Protein AF-A0A8T4SBV7-F1 (afdb_monomer)

Nearest PDB structures (foldseek):
  4m7s-assembly1_A  TM=8.489E-01  e=2.181E-04  Niallia circulans
  4m7t-assembly1_A  TM=8.780E-01  e=1.013E-03  Niallia circulans
  5v1q-assembly1_A  TM=6.177E-01  e=5.361E-02  Streptococcus suis
  4k36-assembly1_A  TM=6.308E-01  e=5.370E-01  Clostridium perfringens ATCC 13124
  4k37-assembly2_B  TM=6.049E-01  e=7.396E-01  Clostridium perfringens ATCC 13124

Radius of gyration: 18.96 Å; Cα contacts (8 Å, |Δi|>4): 188; chains: 1; bounding box: 46×34×52 Å

Solvent-accessible surface area (backbone atoms only — not comparable to full-atom values): 8831 Å² total; per-residue (Å²): 139,51,73,34,66,78,68,74,44,57,62,39,73,51,70,49,76,81,80,86,62,92,70,69,57,79,78,54,60,83,68,53,58,90,48,77,81,45,32,41,59,45,79,55,95,96,40,65,40,73,50,66,65,85,56,51,59,63,67,51,73,76,80,50,73,30,74,45,98,87,28,37,32,29,68,41,82,81,50,81,80,57,84,65,56,45,44,40,60,87,80,42,61,64,74,57,38,68,68,30,68,61,38,49,50,51,55,51,39,30,57,74,45,29,62,77,40,76,81,51,52,78,46,72,72,85,40,88,42,66,43,67,55,72,51,71,78,50,86,84,128

Secondary structure (DSSP, 8-state):
--HHHHTT-SEEEEE------SS--GGGGGGS-S-TTS-SEEEETTEEEE-----S--THHHH--EE-TTSEEESSTT-TT-TT--EETTTS-HHHHHHSHHHHHHHHHHHHHGGGSTTTTT--TT-TT--EEEEESS---

Mean predicted aligned error: 7.54 Å

Sequence (141 aa):
RSIANELEVNALTFKSVGVMDVELKEDIKKYLPNNPNMGRYIIRNNKIKRRLTQRNMCDTMYDETTIAWNGEILPCCNDSHAGYSFGNILKENLWNIWRNDKYSKFRGVILTDKSSIPMCKDCPGNTKDAPVKREIISPIF

Foldseek 3Di:
DDVCVVVVHQKDKDFFDDDPDPADDLVCVVRADPDPLQGQWDADPNGIDGPFPDALDFVLLPPHWDQDPQQFIHSDVLPVVSPQTQDGVVVDPPVCSNPDPSSVVVNVCSNPPLCVDSSRVRDPGPTPRGDMDMDGNDDPD

Structure (mmCIF, N/CA/C/O backbone):
data_AF-A0A8T4SBV7-F1
#
_entry.id   AF-A0A8T4SBV7-F1
#
loop_
_atom_site.group_PDB
_atom_site.id
_atom_site.type_symbol
_atom_site.label_atom_id
_atom_site.label_alt_id
_atom_site.label_comp_id
_atom_site.label_asym_id
_atom_site.label_entity_id
_atom_site.label_seq_id
_atom_site.pdbx_PDB_ins_code
_atom_site.Cartn_x
_atom_site.Cartn_y
_atom_site.Cartn_z
_atom_site.occupancy
_atom_site.B_iso_or_equiv
_atom_site.auth_seq_id
_atom_site.auth_comp_id
_atom_site.auth_asym_id
_atom_site.auth_atom_id
_atom_site.pdbx_PDB_model_num
ATOM 1 N N . ARG A 1 1 ? 6.037 -7.393 -34.347 1.00 50.59 1 ARG A N 1
ATOM 2 C CA . ARG A 1 1 ? 4.931 -8.347 -34.574 1.00 50.59 1 ARG A CA 1
ATOM 3 C C . ARG A 1 1 ? 5.541 -9.734 -34.709 1.00 50.59 1 ARG A C 1
ATOM 5 O O . ARG A 1 1 ? 6.156 -9.973 -35.732 1.00 50.59 1 ARG A O 1
ATOM 12 N N . SER A 1 2 ? 5.463 -10.622 -33.728 1.00 69.25 2 SER A N 1
ATOM 13 C CA . SER A 1 2 ? 5.271 -10.448 -32.277 1.00 69.25 2 SER A CA 1
ATOM 14 C C . SER A 1 2 ? 5.663 -11.792 -31.667 1.00 69.25 2 SER A C 1
ATOM 16 O O . SER A 1 2 ? 5.125 -12.804 -32.101 1.00 69.25 2 SER A O 1
ATOM 18 N N . ILE A 1 3 ? 6.573 -11.802 -30.692 1.00 82.44 3 ILE A N 1
ATOM 19 C CA . ILE A 1 3 ? 6.956 -13.004 -29.926 1.00 82.44 3 ILE A CA 1
ATOM 20 C C . ILE A 1 3 ? 5.706 -13.739 -29.413 1.00 82.44 3 ILE A C 1
ATOM 22 O O . ILE A 1 3 ? 5.689 -14.952 -29.297 1.00 82.44 3 ILE A O 1
ATOM 26 N N . ALA A 1 4 ? 4.617 -13.013 -29.167 1.00 87.38 4 ALA A N 1
ATOM 27 C CA . ALA A 1 4 ? 3.365 -13.593 -28.722 1.00 87.38 4 ALA A CA 1
ATOM 28 C C . ALA A 1 4 ? 2.688 -14.507 -29.774 1.00 87.38 4 ALA A C 1
ATOM 30 O O . ALA A 1 4 ? 2.027 -15.461 -29.384 1.00 87.38 4 ALA A O 1
ATOM 31 N N . ASN A 1 5 ? 2.891 -14.271 -31.082 1.00 85.50 5 ASN A N 1
ATOM 32 C CA . ASN A 1 5 ? 2.398 -15.167 -32.139 1.00 85.50 5 ASN A CA 1
ATOM 33 C C . ASN A 1 5 ? 3.223 -16.457 -32.180 1.00 85.50 5 ASN A C 1
ATOM 35 O O . ASN A 1 5 ? 2.663 -17.526 -32.366 1.00 85.50 5 ASN A O 1
ATOM 39 N N . GLU A 1 6 ? 4.544 -16.345 -32.010 1.00 89.50 6 GLU A N 1
ATOM 40 C CA . GLU A 1 6 ? 5.460 -17.494 -31.951 1.00 89.50 6 GLU A CA 1
ATOM 41 C C . GLU A 1 6 ? 5.192 -18.364 -30.719 1.00 89.50 6 GLU A C 1
ATOM 43 O O . GLU A 1 6 ? 5.250 -19.584 -30.795 1.00 89.50 6 GLU A O 1
ATOM 48 N N . LEU A 1 7 ? 4.854 -17.734 -29.593 1.00 89.88 7 LEU A N 1
ATOM 49 C CA . LEU A 1 7 ? 4.471 -18.419 -28.360 1.00 89.88 7 LEU A CA 1
ATOM 50 C C . LEU A 1 7 ? 3.018 -18.921 -28.360 1.00 89.88 7 LEU A C 1
ATOM 52 O O . LEU A 1 7 ? 2.600 -19.502 -27.363 1.00 89.88 7 LEU A O 1
ATOM 56 N N . GLU A 1 8 ? 2.245 -18.661 -29.419 1.00 90.50 8 GLU A N 1
ATOM 57 C CA . GLU A 1 8 ? 0.827 -19.033 -29.526 1.00 90.50 8 GLU A CA 1
ATOM 58 C C . GLU A 1 8 ? -0.034 -18.537 -28.339 1.00 90.50 8 GLU A C 1
ATOM 60 O O . GLU A 1 8 ? -0.944 -19.220 -27.870 1.00 90.50 8 GLU A O 1
ATOM 65 N N . VAL A 1 9 ? 0.230 -17.317 -27.843 1.00 86.94 9 VAL A N 1
ATOM 66 C CA . VAL A 1 9 ? -0.511 -16.704 -26.720 1.00 86.94 9 VAL A CA 1
ATOM 67 C C . VAL A 1 9 ? -1.362 -15.512 -27.158 1.00 86.94 9 VAL A C 1
ATOM 69 O O . VAL A 1 9 ? -1.004 -14.766 -28.063 1.00 86.94 9 VAL A O 1
ATOM 72 N N . ASN A 1 10 ? -2.478 -15.253 -26.467 1.00 83.19 10 ASN A N 1
ATOM 73 C CA . ASN A 1 10 ? -3.353 -14.114 -26.791 1.00 83.19 10 ASN A CA 1
ATOM 74 C C . ASN A 1 10 ? -2.789 -12.752 -26.340 1.00 83.19 10 ASN A C 1
ATOM 76 O O . ASN A 1 10 ? -3.074 -11.718 -26.955 1.00 83.19 10 ASN A O 1
ATOM 80 N N . ALA A 1 11 ? -1.977 -12.740 -25.279 1.00 83.56 11 ALA A N 1
ATOM 81 C CA . ALA A 1 11 ? -1.310 -11.545 -24.779 1.00 83.56 11 ALA A CA 1
ATOM 82 C C . ALA A 1 11 ? 0.049 -11.879 -24.157 1.00 83.56 11 ALA A C 1
ATOM 84 O O . ALA A 1 11 ? 0.187 -12.837 -23.399 1.00 83.56 11 ALA A O 1
ATOM 85 N N . LEU A 1 12 ? 1.036 -11.024 -24.415 1.00 82.88 12 LEU A N 1
ATOM 86 C CA . LEU A 1 12 ? 2.362 -11.078 -23.813 1.00 82.88 12 LEU A CA 1
ATOM 87 C C . LEU A 1 12 ? 2.654 -9.749 -23.125 1.00 82.88 12 LEU A C 1
ATOM 89 O O . LEU A 1 12 ? 2.621 -8.682 -23.737 1.00 82.88 12 LEU A O 1
ATOM 93 N N . THR A 1 13 ? 2.962 -9.800 -21.833 1.00 82.38 13 THR A N 1
ATOM 94 C CA . THR A 1 13 ? 3.358 -8.614 -21.069 1.00 82.38 13 THR A CA 1
ATOM 95 C C . THR A 1 13 ? 4.793 -8.754 -20.602 1.00 82.38 13 THR A C 1
ATOM 97 O O . THR A 1 13 ? 5.117 -9.645 -19.822 1.00 82.38 13 THR A O 1
ATOM 100 N N . PHE A 1 14 ? 5.643 -7.813 -21.003 1.00 79.06 14 PHE A N 1
ATOM 101 C CA . PHE A 1 14 ? 6.973 -7.678 -20.433 1.00 79.06 14 PHE A CA 1
ATOM 102 C C . PHE A 1 14 ? 6.888 -6.826 -19.173 1.00 79.06 14 PHE A C 1
ATOM 104 O O . PHE A 1 14 ? 6.597 -5.625 -19.220 1.00 79.06 14 PHE A O 1
ATOM 111 N N . LYS A 1 15 ?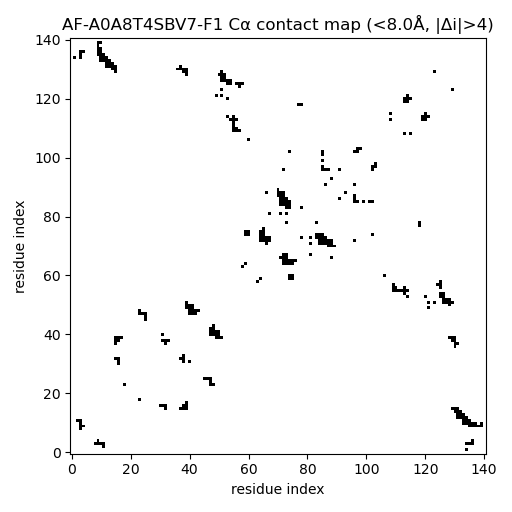 7.150 -7.466 -18.035 1.00 77.44 15 LYS A N 1
ATOM 112 C CA . LYS A 1 15 ? 7.230 -6.818 -16.730 1.00 77.44 15 LYS A C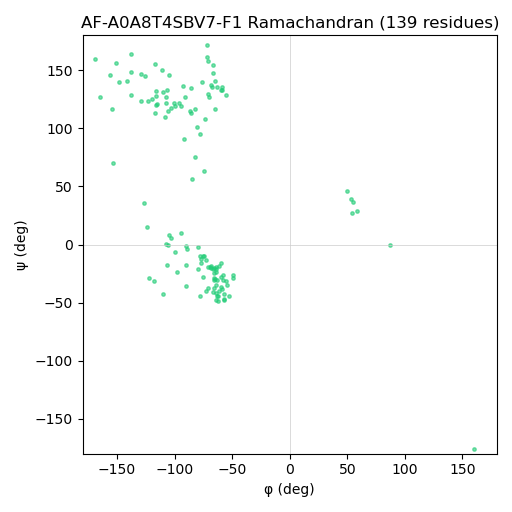A 1
ATOM 113 C C . LYS A 1 15 ? 8.689 -6.773 -16.309 1.00 77.44 15 LYS A C 1
ATOM 115 O O . LYS A 1 15 ? 9.368 -7.792 -16.276 1.00 77.44 15 LYS A O 1
ATOM 120 N N . SER A 1 16 ? 9.173 -5.590 -15.962 1.00 77.12 16 SER A N 1
ATOM 121 C CA . SER A 1 16 ? 10.504 -5.469 -15.381 1.00 77.12 16 SER A CA 1
ATOM 122 C C . SER A 1 16 ? 10.558 -6.126 -13.994 1.00 77.12 16 SER A C 1
ATOM 124 O O . SER A 1 16 ? 9.544 -6.201 -13.285 1.00 77.12 16 SER A O 1
ATOM 126 N N . VAL A 1 17 ? 11.751 -6.557 -13.584 1.00 79.19 17 VAL A N 1
ATOM 127 C CA . VAL A 1 17 ? 11.993 -7.121 -12.249 1.00 79.19 17 VAL A CA 1
ATOM 128 C C . VAL A 1 17 ? 11.630 -6.097 -11.170 1.00 79.19 17 VAL A C 1
ATOM 130 O O . VAL A 1 17 ? 11.905 -4.901 -11.299 1.00 79.19 17 VAL A O 1
ATOM 133 N N . GLY A 1 18 ? 10.938 -6.561 -10.129 1.00 77.56 18 GLY A N 1
ATOM 134 C CA . GLY A 1 18 ? 10.693 -5.818 -8.897 1.00 77.56 18 GLY A CA 1
ATOM 135 C C . GLY A 1 18 ? 11.372 -6.544 -7.746 1.00 77.56 18 GLY A C 1
ATOM 136 O O . GLY A 1 18 ? 11.064 -7.701 -7.494 1.00 77.56 18 GLY A O 1
ATOM 137 N N . VAL A 1 19 ? 12.300 -5.869 -7.085 1.00 77.75 19 VAL A N 1
ATOM 138 C CA . VAL A 1 19 ? 13.021 -6.350 -5.904 1.00 77.75 19 VAL A CA 1
ATOM 139 C C . VAL A 1 19 ? 12.311 -5.808 -4.669 1.00 77.75 19 VAL A C 1
ATOM 141 O O . VAL A 1 19 ? 12.147 -4.591 -4.546 1.00 77.75 19 VAL A O 1
ATOM 144 N N . MET A 1 20 ? 11.865 -6.698 -3.784 1.00 68.69 20 MET A N 1
ATOM 145 C CA . MET A 1 20 ? 11.142 -6.336 -2.555 1.00 68.69 20 MET A CA 1
ATOM 146 C C . MET A 1 20 ? 12.067 -6.115 -1.351 1.00 68.69 20 MET A C 1
ATOM 148 O O . MET A 1 20 ? 11.589 -5.726 -0.292 1.00 68.69 20 MET A O 1
ATOM 152 N N . ASP A 1 21 ? 13.379 -6.290 -1.519 1.00 71.38 21 ASP A N 1
ATOM 153 C CA . ASP A 1 21 ? 14.344 -6.022 -0.456 1.00 71.38 21 ASP A CA 1
ATOM 154 C C . ASP A 1 21 ? 14.383 -4.538 -0.085 1.00 71.38 21 ASP A C 1
ATOM 156 O O . ASP A 1 21 ? 14.323 -3.647 -0.946 1.00 71.38 21 ASP A O 1
ATOM 160 N N . VAL A 1 22 ? 14.514 -4.290 1.220 1.00 66.44 22 VAL A N 1
ATOM 161 C CA . VAL A 1 22 ? 14.724 -2.956 1.797 1.00 66.44 22 VAL A CA 1
ATOM 162 C C . VAL A 1 22 ? 16.090 -2.415 1.371 1.00 66.44 22 VAL A C 1
ATOM 164 O O . VAL A 1 22 ? 16.212 -1.254 0.984 1.00 66.44 22 VAL A O 1
ATOM 167 N N . GLU A 1 23 ? 17.106 -3.280 1.371 1.00 72.19 23 GLU A N 1
ATOM 168 C CA . GLU A 1 23 ? 18.459 -2.958 0.929 1.00 72.19 23 GLU A CA 1
ATOM 169 C C . GLU A 1 23 ? 18.746 -3.585 -0.433 1.00 72.19 23 GLU A C 1
ATOM 171 O O . GLU A 1 23 ? 18.820 -4.802 -0.588 1.00 72.19 23 GLU A O 1
ATOM 176 N N . LEU A 1 24 ? 18.941 -2.732 -1.437 1.00 75.00 24 LEU A N 1
ATOM 177 C CA . LEU A 1 24 ? 19.309 -3.161 -2.781 1.00 75.00 24 LEU A CA 1
ATOM 178 C C . LEU A 1 24 ? 20.802 -3.506 -2.815 1.00 75.00 24 LEU A C 1
ATOM 180 O O . LEU A 1 24 ? 21.652 -2.627 -2.972 1.00 75.00 24 LEU A O 1
ATOM 184 N N . LYS A 1 25 ? 21.103 -4.793 -2.649 1.00 79.94 25 LYS A N 1
ATOM 185 C CA . LYS A 1 25 ? 22.460 -5.340 -2.724 1.00 79.94 25 LYS A CA 1
ATOM 186 C C . LYS A 1 25 ? 22.990 -5.343 -4.160 1.00 79.94 25 LYS A C 1
ATOM 188 O O . LYS A 1 25 ? 22.242 -5.305 -5.131 1.00 79.94 25 LYS A O 1
ATOM 193 N N . GLU A 1 26 ? 24.310 -5.376 -4.294 1.00 78.56 26 GLU A N 1
ATOM 194 C CA . GLU A 1 26 ? 25.013 -5.329 -5.585 1.00 78.56 26 GLU A CA 1
ATOM 195 C C . GLU A 1 26 ? 24.713 -6.528 -6.497 1.00 78.56 26 GLU A C 1
ATOM 197 O O . GLU A 1 26 ? 24.674 -6.397 -7.722 1.00 78.56 26 GLU A O 1
ATOM 202 N N . ASP A 1 27 ? 24.436 -7.689 -5.914 1.00 82.31 27 ASP A N 1
ATOM 203 C CA . ASP A 1 27 ? 24.137 -8.927 -6.628 1.00 82.31 27 ASP A CA 1
ATOM 204 C C . ASP A 1 27 ? 22.847 -8.858 -7.454 1.00 82.31 27 ASP A C 1
ATOM 206 O O . ASP A 1 27 ? 22.713 -9.623 -8.408 1.00 82.31 27 ASP A O 1
ATOM 210 N N . ILE A 1 28 ? 21.934 -7.915 -7.181 1.00 82.75 28 ILE A N 1
ATOM 211 C CA . ILE A 1 28 ? 20.727 -7.744 -8.001 1.00 82.75 28 ILE A CA 1
ATOM 212 C C . ILE A 1 28 ? 21.042 -7.214 -9.402 1.00 82.75 28 ILE A C 1
ATOM 214 O O . ILE A 1 28 ? 20.219 -7.382 -10.302 1.00 82.75 28 ILE A O 1
ATOM 218 N N . LYS A 1 29 ? 22.218 -6.592 -9.618 1.00 82.50 29 LYS A N 1
ATOM 219 C CA . LYS A 1 29 ? 22.602 -6.004 -10.916 1.00 82.50 29 LYS A CA 1
ATOM 220 C C . LYS A 1 29 ? 22.501 -7.007 -12.060 1.00 82.50 29 LYS A C 1
ATOM 222 O O . LYS A 1 29 ? 22.084 -6.621 -13.146 1.00 82.50 29 LYS A O 1
ATOM 227 N N . LYS A 1 30 ? 22.799 -8.287 -11.807 1.00 85.31 30 LYS A N 1
ATOM 228 C CA . LYS A 1 30 ? 22.712 -9.358 -12.817 1.00 85.31 30 LYS A CA 1
ATOM 229 C C . LYS A 1 30 ? 21.284 -9.645 -13.297 1.00 85.31 30 LYS A C 1
ATOM 231 O O . LYS A 1 30 ? 21.114 -10.229 -14.358 1.00 85.31 30 LYS A O 1
ATOM 236 N N . TYR A 1 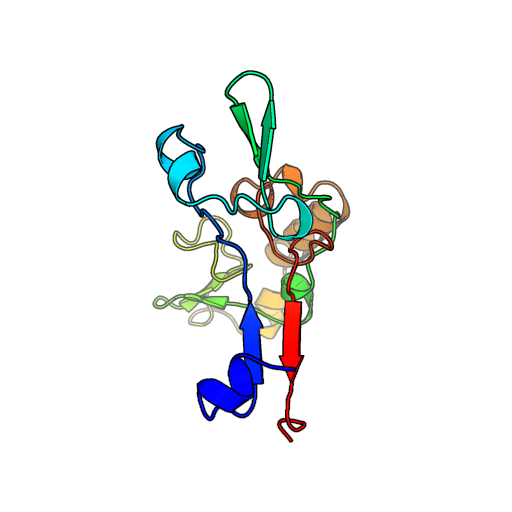31 ? 20.270 -9.253 -12.523 1.00 84.06 31 TYR A N 1
ATOM 237 C CA . TYR A 1 31 ? 18.855 -9.423 -12.865 1.00 84.06 31 TYR A CA 1
ATOM 238 C C . TYR A 1 31 ? 18.224 -8.147 -13.435 1.00 84.06 31 TYR A C 1
ATOM 240 O O . TYR A 1 31 ? 17.059 -8.158 -13.839 1.00 84.06 31 TYR A O 1
ATOM 248 N N . LEU A 1 32 ? 18.955 -7.027 -13.440 1.00 81.69 32 LEU A N 1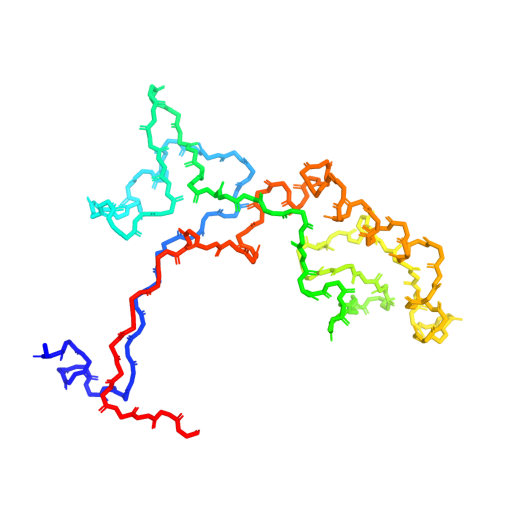
ATOM 249 C CA . LEU A 1 32 ? 18.454 -5.781 -14.000 1.00 81.69 32 LEU A CA 1
ATOM 250 C C . LEU A 1 32 ? 18.497 -5.845 -15.534 1.00 81.69 32 LEU A C 1
ATOM 252 O O . LEU A 1 32 ? 19.461 -6.349 -16.107 1.00 81.69 32 LEU A O 1
ATOM 256 N N . PRO A 1 33 ? 17.469 -5.331 -16.227 1.00 80.06 33 PRO A N 1
ATOM 257 C CA . PRO A 1 33 ? 17.465 -5.321 -17.680 1.00 80.06 33 PRO A CA 1
ATOM 258 C C . PRO A 1 33 ? 18.543 -4.370 -18.210 1.00 80.06 33 PRO A C 1
ATOM 260 O O . PRO A 1 33 ? 18.638 -3.224 -17.775 1.00 80.06 33 PRO A O 1
ATOM 263 N N . ASN A 1 34 ? 19.285 -4.818 -19.224 1.00 78.19 34 ASN A N 1
ATOM 264 C CA . ASN A 1 34 ? 20.277 -3.992 -19.925 1.00 78.19 34 ASN A CA 1
ATOM 265 C C . ASN A 1 34 ? 19.634 -2.833 -20.711 1.00 78.19 34 ASN A C 1
ATOM 267 O O . ASN A 1 34 ? 20.296 -1.848 -21.026 1.00 78.19 34 ASN A O 1
ATOM 271 N N . ASN A 1 35 ? 18.340 -2.940 -21.036 1.00 77.94 35 ASN A N 1
ATOM 272 C CA . ASN A 1 35 ? 17.601 -1.893 -21.733 1.00 77.94 35 ASN A CA 1
ATOM 273 C C . ASN A 1 35 ? 17.120 -0.806 -20.743 1.00 77.94 35 ASN A C 1
ATOM 275 O O . ASN A 1 35 ? 16.249 -1.091 -19.911 1.00 77.94 35 ASN A O 1
ATOM 279 N N . PRO A 1 36 ? 17.587 0.454 -20.863 1.00 70.62 36 PRO A N 1
ATOM 280 C CA . PRO A 1 36 ? 17.231 1.538 -19.940 1.00 70.62 36 PRO A CA 1
ATOM 281 C C . PRO A 1 36 ? 15.736 1.904 -19.959 1.00 70.62 36 PRO A C 1
ATOM 283 O O . PRO A 1 36 ? 15.197 2.391 -18.957 1.00 70.62 36 PRO A O 1
ATOM 286 N N . ASN A 1 37 ? 15.036 1.611 -21.060 1.00 74.00 37 ASN A N 1
ATOM 287 C CA . ASN A 1 37 ? 13.595 1.834 -21.187 1.00 74.00 37 ASN A CA 1
ATOM 288 C C . ASN A 1 37 ? 12.768 0.772 -20.444 1.00 74.00 37 ASN A C 1
ATOM 290 O O . ASN A 1 37 ? 11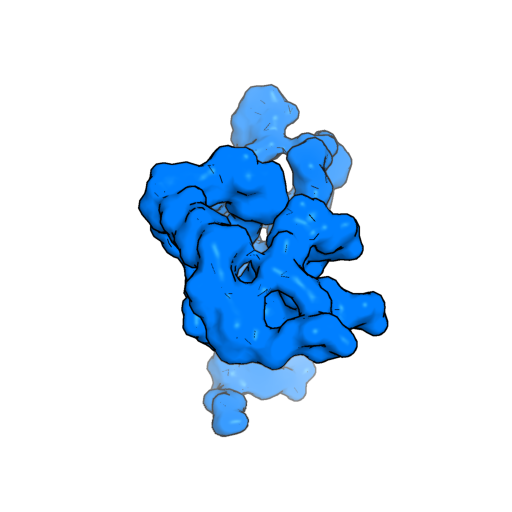.594 0.999 -20.170 1.00 74.00 37 ASN A O 1
ATOM 294 N N . MET A 1 38 ? 13.373 -0.362 -20.073 1.00 74.25 38 MET A N 1
ATOM 295 C CA . MET A 1 38 ? 12.723 -1.449 -19.329 1.00 74.25 38 MET A CA 1
ATOM 296 C C . MET A 1 38 ? 13.180 -1.532 -17.864 1.00 74.25 38 MET A C 1
ATOM 298 O O . MET A 1 38 ? 12.713 -2.394 -17.125 1.00 74.25 38 MET A O 1
ATOM 302 N N . GLY A 1 39 ? 14.074 -0.647 -17.414 1.00 76.50 39 GLY A N 1
ATOM 303 C CA . GLY A 1 39 ? 14.603 -0.650 -16.048 1.00 76.50 39 GLY A CA 1
ATOM 304 C C . GLY A 1 39 ? 13.732 0.101 -15.038 1.00 76.50 39 GLY A C 1
ATOM 305 O O . GLY A 1 39 ? 13.335 1.234 -15.279 1.00 76.50 39 GLY A O 1
ATOM 306 N N . ARG A 1 40 ? 13.495 -0.496 -13.862 1.00 79.56 40 ARG A N 1
ATOM 307 C CA . ARG A 1 40 ? 12.927 0.185 -12.673 1.00 79.56 40 ARG A CA 1
ATOM 308 C C . ARG A 1 40 ? 13.981 0.821 -11.768 1.00 79.56 40 ARG A C 1
ATOM 310 O O . ARG A 1 40 ? 13.625 1.439 -10.772 1.00 79.56 40 ARG A O 1
ATOM 317 N N . TYR A 1 41 ? 15.262 0.646 -12.072 1.00 82.44 41 TYR A N 1
ATOM 318 C CA . TYR A 1 41 ? 16.367 1.009 -11.190 1.00 82.44 41 TYR A CA 1
ATOM 319 C C . TYR A 1 41 ? 17.393 1.864 -11.929 1.00 82.44 41 TYR A C 1
ATOM 321 O O . TYR A 1 41 ? 17.617 1.686 -13.123 1.00 82.44 41 TYR A O 1
ATOM 329 N N . ILE A 1 42 ? 18.012 2.788 -11.200 1.00 81.88 42 ILE A N 1
ATOM 330 C CA . ILE A 1 42 ? 19.113 3.636 -11.650 1.00 81.88 42 ILE A CA 1
ATOM 331 C C . ILE A 1 42 ? 20.335 3.277 -10.809 1.00 81.88 42 ILE A C 1
ATOM 333 O O . ILE A 1 42 ? 20.260 3.230 -9.581 1.00 81.88 42 ILE A O 1
ATOM 337 N N . ILE A 1 43 ? 21.467 3.062 -11.473 1.00 82.88 43 ILE A N 1
ATOM 338 C CA . ILE A 1 43 ? 22.754 2.810 -10.828 1.00 82.88 43 ILE A CA 1
ATOM 339 C C . ILE A 1 43 ? 23.557 4.116 -10.860 1.00 82.88 43 ILE A C 1
ATOM 341 O O . ILE A 1 43 ? 23.790 4.672 -11.931 1.00 82.88 43 ILE A O 1
ATOM 345 N N . ARG A 1 44 ? 23.964 4.628 -9.692 1.00 82.12 44 ARG A N 1
ATOM 346 C CA . ARG A 1 44 ? 24.866 5.790 -9.556 1.00 82.12 44 ARG A CA 1
ATOM 347 C C . ARG A 1 44 ? 25.887 5.515 -8.461 1.00 82.12 44 ARG A C 1
ATOM 349 O O . ARG A 1 44 ? 25.488 5.171 -7.355 1.00 82.12 44 ARG A O 1
ATOM 356 N N . ASN A 1 45 ? 27.179 5.688 -8.745 1.00 83.88 45 ASN A N 1
ATOM 357 C CA . ASN A 1 45 ? 28.276 5.489 -7.782 1.00 83.88 45 ASN A CA 1
ATOM 358 C C . ASN A 1 45 ? 28.197 4.137 -7.039 1.00 83.88 45 ASN A C 1
ATOM 360 O O . ASN A 1 45 ? 28.277 4.107 -5.814 1.00 83.88 45 ASN A O 1
ATOM 364 N N . ASN A 1 46 ? 27.947 3.033 -7.758 1.00 80.81 46 ASN A N 1
ATOM 365 C C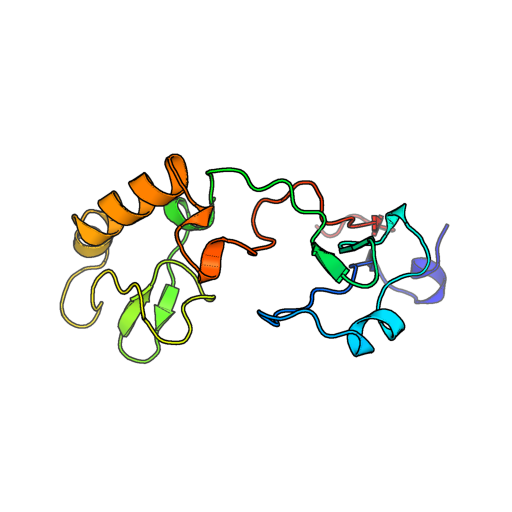A . ASN A 1 46 ? 27.697 1.701 -7.173 1.00 80.81 46 ASN A CA 1
ATOM 366 C C . ASN A 1 46 ? 26.573 1.654 -6.122 1.00 80.81 46 ASN A C 1
ATOM 368 O O . ASN A 1 46 ? 26.559 0.808 -5.239 1.00 80.81 46 ASN A O 1
ATOM 372 N N . LYS A 1 47 ? 25.599 2.562 -6.207 1.00 82.19 47 LYS A N 1
ATOM 373 C CA . LYS A 1 47 ? 24.356 2.483 -5.442 1.00 82.19 47 LYS A CA 1
ATOM 374 C C . LYS A 1 47 ? 23.197 2.323 -6.399 1.00 82.19 47 LYS A C 1
ATOM 376 O O . LYS A 1 47 ? 23.037 3.100 -7.345 1.00 82.19 47 LYS A O 1
ATOM 381 N N . ILE A 1 48 ? 22.387 1.309 -6.138 1.00 83.88 48 ILE A N 1
ATOM 382 C CA . ILE A 1 48 ? 21.173 1.040 -6.891 1.00 83.88 48 ILE A CA 1
ATOM 383 C C . ILE A 1 48 ? 20.040 1.782 -6.194 1.00 83.88 48 ILE A C 1
ATOM 385 O O . ILE A 1 48 ? 19.852 1.662 -4.986 1.00 83.88 48 ILE A O 1
ATOM 389 N N . LYS A 1 49 ? 19.299 2.587 -6.949 1.00 81.12 49 LYS A N 1
ATOM 390 C CA . LYS A 1 49 ? 18.113 3.296 -6.466 1.00 81.12 49 LYS A CA 1
ATOM 391 C C . LYS A 1 49 ? 16.935 2.971 -7.359 1.00 81.12 49 LYS A C 1
ATOM 393 O O . LYS A 1 49 ? 17.099 2.827 -8.569 1.00 81.12 49 LYS A O 1
ATOM 398 N N . ARG A 1 50 ? 15.738 2.879 -6.786 1.00 80.44 50 ARG A N 1
ATOM 399 C CA . ARG A 1 50 ? 14.522 2.737 -7.589 1.00 80.44 50 ARG A CA 1
ATOM 400 C C . ARG A 1 50 ? 14.271 4.041 -8.350 1.00 80.44 50 ARG A C 1
ATOM 402 O O . ARG A 1 50 ? 14.415 5.132 -7.802 1.00 80.44 50 ARG A O 1
ATOM 409 N N . ARG A 1 51 ? 13.892 3.928 -9.618 1.00 76.94 51 ARG A N 1
ATOM 410 C CA . ARG A 1 51 ? 13.356 5.016 -10.436 1.00 76.94 51 ARG A CA 1
ATOM 411 C C . ARG A 1 51 ? 11.872 5.138 -10.103 1.00 76.94 51 ARG A C 1
ATOM 413 O O . ARG A 1 51 ? 11.045 4.625 -10.844 1.00 76.94 51 ARG A O 1
ATOM 420 N N . LEU A 1 52 ? 11.556 5.716 -8.946 1.00 72.75 52 LEU A N 1
ATOM 421 C CA . LEU A 1 52 ? 10.180 5.941 -8.506 1.00 72.75 52 LEU A CA 1
ATOM 422 C C . LEU A 1 52 ? 9.935 7.429 -8.302 1.00 72.75 52 LEU A C 1
ATOM 424 O O . LEU A 1 52 ? 10.613 8.078 -7.509 1.00 72.75 52 LEU A O 1
ATOM 428 N N . THR A 1 53 ? 8.913 7.945 -8.968 1.00 73.69 53 THR A N 1
ATOM 429 C CA . THR A 1 53 ? 8.296 9.226 -8.650 1.00 73.69 53 THR A CA 1
ATOM 430 C C . THR A 1 53 ? 7.152 8.940 -7.693 1.00 73.69 53 THR A C 1
ATOM 432 O O . THR A 1 53 ? 6.026 8.633 -8.099 1.00 73.69 53 THR A O 1
ATOM 435 N N . GLN A 1 54 ? 7.456 8.974 -6.398 1.00 73.50 54 GLN A N 1
ATOM 436 C CA . GLN A 1 54 ? 6.451 8.742 -5.375 1.00 73.50 54 GLN A CA 1
ATOM 437 C C . GLN A 1 54 ? 5.483 9.924 -5.303 1.00 73.50 54 GLN A C 1
ATOM 439 O O . GLN A 1 54 ? 5.884 11.080 -5.207 1.00 73.50 54 GLN A O 1
ATOM 444 N N . ARG A 1 55 ? 4.189 9.613 -5.346 1.00 83.62 55 ARG A N 1
ATOM 445 C CA . ARG A 1 55 ? 3.099 10.559 -5.100 1.00 83.62 55 ARG A CA 1
ATOM 446 C C . ARG A 1 55 ? 2.516 10.295 -3.722 1.00 83.62 55 ARG A C 1
ATOM 448 O O . ARG A 1 55 ? 2.410 9.131 -3.327 1.00 83.62 55 ARG A O 1
ATOM 455 N N . ASN A 1 56 ? 2.074 11.346 -3.043 1.00 90.31 56 ASN A N 1
ATOM 456 C CA . ASN A 1 56 ? 1.286 11.249 -1.816 1.00 90.31 56 ASN A CA 1
ATOM 457 C C . ASN A 1 56 ? -0.162 10.832 -2.131 1.00 90.31 56 ASN A C 1
ATOM 459 O O . ASN A 1 56 ? -1.111 11.595 -1.990 1.00 90.31 56 ASN A O 1
ATOM 463 N N . MET A 1 57 ? -0.300 9.628 -2.685 1.00 88.56 57 MET A N 1
ATOM 464 C CA . MET A 1 57 ? -1.556 9.007 -3.093 1.00 88.56 57 MET A CA 1
ATOM 465 C C . MET A 1 57 ? -1.376 7.483 -3.116 1.00 88.56 57 MET A C 1
ATOM 467 O O . MET A 1 57 ? -0.287 6.980 -3.429 1.00 88.56 57 MET A O 1
ATOM 471 N N . CYS A 1 58 ? -2.441 6.763 -2.776 1.00 91.12 58 CYS A N 1
ATOM 472 C CA . CYS A 1 58 ? -2.547 5.307 -2.816 1.00 91.12 58 CYS A CA 1
ATOM 473 C C . CYS A 1 58 ? -4.028 4.950 -2.988 1.00 91.12 58 CYS A C 1
ATOM 475 O O . CYS A 1 58 ? -4.815 5.287 -2.104 1.00 91.12 58 CYS A O 1
ATOM 477 N N . ASP A 1 59 ? -4.397 4.316 -4.099 1.00 88.38 59 ASP A N 1
ATOM 478 C CA . ASP A 1 59 ? -5.805 4.035 -4.421 1.00 88.38 59 ASP A CA 1
ATOM 479 C C . ASP A 1 59 ? -6.370 2.956 -3.499 1.00 88.38 59 ASP A C 1
ATOM 481 O O . ASP A 1 59 ? -7.443 3.165 -2.941 1.00 88.38 59 ASP A O 1
ATOM 485 N N . THR A 1 60 ? -5.548 1.947 -3.165 1.00 89.12 60 THR A N 1
ATOM 486 C CA . THR A 1 60 ? -5.852 0.867 -2.206 1.00 89.12 60 THR A CA 1
ATOM 487 C C . THR A 1 60 ? -6.401 1.378 -0.875 1.00 89.12 60 THR A C 1
ATOM 489 O O . THR A 1 60 ? -7.131 0.675 -0.198 1.00 89.12 60 THR A O 1
ATOM 492 N N . MET A 1 61 ? -6.084 2.611 -0.463 1.00 91.56 61 MET A N 1
ATOM 493 C CA . MET A 1 61 ? -6.617 3.176 0.783 1.00 91.56 61 MET A CA 1
ATOM 494 C C . MET A 1 61 ? -8.103 3.566 0.721 1.00 91.56 61 MET A C 1
ATOM 496 O O . MET A 1 61 ? -8.697 3.867 1.767 1.00 91.56 61 MET A O 1
ATOM 500 N N . TYR A 1 62 ? -8.679 3.622 -0.477 1.00 90.31 62 TYR A N 1
ATOM 501 C CA . TYR A 1 62 ? -10.010 4.157 -0.756 1.00 90.31 62 TYR A CA 1
ATOM 502 C C . TYR A 1 62 ? -10.944 3.149 -1.424 1.00 90.31 62 TYR A C 1
ATOM 504 O O . TYR A 1 62 ? -12.148 3.246 -1.200 1.00 90.31 62 TYR A O 1
ATOM 512 N N . ASP A 1 63 ? -10.424 2.199 -2.199 1.00 90.62 63 ASP A N 1
ATOM 513 C CA . ASP A 1 63 ? -11.220 1.172 -2.881 1.00 90.62 63 ASP A CA 1
ATOM 514 C C . ASP A 1 63 ? -11.090 -0.228 -2.261 1.00 90.62 63 ASP A C 1
ATOM 516 O O . ASP A 1 63 ? -11.964 -1.069 -2.471 1.00 90.62 63 ASP A O 1
ATOM 520 N N . GLU A 1 64 ? -10.058 -0.470 -1.448 1.00 91.56 64 GLU A N 1
ATOM 521 C CA . GLU A 1 64 ? -9.723 -1.801 -0.943 1.00 91.56 64 GLU A CA 1
ATOM 522 C C . GLU A 1 64 ? -9.336 -1.804 0.552 1.00 91.56 64 GLU A C 1
ATOM 524 O O . GLU A 1 64 ? -9.053 -0.785 1.185 1.00 91.56 64 GLU A O 1
ATOM 529 N N . THR A 1 65 ? -9.342 -2.991 1.162 1.00 93.19 65 THR A N 1
ATOM 530 C CA . THR A 1 65 ? -8.765 -3.244 2.491 1.00 93.19 65 THR A CA 1
ATOM 531 C C . THR A 1 65 ? -8.290 -4.688 2.575 1.00 93.19 65 THR A C 1
ATOM 533 O O . THR A 1 65 ? -8.773 -5.548 1.839 1.00 93.19 65 THR A O 1
ATOM 536 N N . THR A 1 66 ? -7.336 -4.979 3.456 1.00 95.44 66 THR A N 1
ATOM 537 C CA . THR A 1 66 ? -6.819 -6.342 3.639 1.00 95.44 66 THR A CA 1
ATOM 538 C C . THR A 1 66 ? -7.264 -6.898 4.983 1.00 95.44 66 THR A C 1
ATOM 540 O O . THR A 1 66 ? -7.088 -6.249 6.008 1.00 95.44 66 THR A O 1
ATOM 543 N N . ILE A 1 67 ? -7.804 -8.117 4.983 1.00 96.62 67 ILE A N 1
ATOM 544 C CA . ILE A 1 67 ? -8.135 -8.857 6.204 1.00 96.62 67 ILE A CA 1
ATOM 545 C C . ILE A 1 67 ? -7.051 -9.913 6.418 1.00 96.62 67 ILE A C 1
ATOM 547 O O . ILE A 1 67 ? -6.866 -10.798 5.583 1.00 96.62 67 ILE A O 1
ATOM 551 N N . ALA A 1 68 ? -6.314 -9.813 7.520 1.00 96.31 68 ALA A N 1
ATOM 552 C CA . ALA A 1 68 ? -5.339 -10.818 7.920 1.00 96.31 68 ALA A CA 1
ATOM 553 C C . ALA A 1 68 ? -6.031 -12.101 8.409 1.00 96.31 68 ALA A C 1
ATOM 555 O O . ALA A 1 68 ? -7.195 -12.094 8.807 1.00 96.31 68 ALA A O 1
ATOM 556 N N . TRP A 1 69 ? -5.290 -13.211 8.445 1.00 95.25 69 TRP A N 1
ATOM 557 C CA . TRP A 1 69 ? -5.814 -14.528 8.838 1.00 95.25 69 TRP A CA 1
ATOM 558 C C . TRP A 1 69 ? -6.430 -14.566 10.250 1.00 95.25 69 TRP A C 1
ATOM 560 O O . TRP A 1 69 ? -7.303 -15.383 10.520 1.00 95.25 69 TRP A O 1
ATOM 570 N N . ASN A 1 70 ? -5.990 -13.682 11.149 1.00 96.06 70 ASN A N 1
ATOM 571 C CA . ASN A 1 70 ? -6.491 -13.536 12.519 1.00 96.06 70 ASN A CA 1
ATOM 572 C C . ASN A 1 70 ? -7.581 -12.450 12.658 1.00 96.06 70 ASN A C 1
ATOM 574 O O . ASN A 1 70 ? -7.944 -12.070 13.773 1.00 96.06 70 ASN A O 1
ATOM 578 N N . GLY A 1 71 ? -8.079 -11.926 11.536 1.00 97.06 71 GLY A N 1
ATOM 579 C CA . GLY A 1 71 ? -9.142 -10.927 11.479 1.00 97.06 71 GLY A CA 1
ATOM 580 C C . GLY A 1 71 ? -8.687 -9.470 11.568 1.00 97.06 71 GLY A C 1
ATOM 581 O O . GLY A 1 71 ? -9.541 -8.587 11.513 1.00 97.06 71 GLY A O 1
ATOM 582 N N . GLU A 1 72 ? -7.388 -9.181 11.699 1.00 97.94 72 GLU A N 1
ATOM 583 C CA . GLU A 1 72 ? -6.893 -7.796 11.688 1.00 97.94 72 GLU A CA 1
ATOM 584 C C . GLU A 1 72 ? -7.165 -7.122 10.331 1.00 97.94 72 GLU A C 1
ATOM 586 O O . GLU A 1 72 ? -6.944 -7.714 9.276 1.00 97.94 72 GLU A O 1
ATOM 591 N N . ILE A 1 73 ? -7.638 -5.876 10.360 1.00 97.62 73 ILE A N 1
ATOM 592 C CA . ILE A 1 73 ? -7.880 -5.042 9.181 1.00 97.62 73 ILE A CA 1
ATOM 593 C C . ILE A 1 73 ? -6.651 -4.176 8.930 1.00 97.62 73 ILE A C 1
ATOM 595 O O . ILE A 1 73 ? -6.278 -3.362 9.773 1.00 97.62 73 ILE A O 1
ATOM 599 N N . LEU A 1 74 ? -6.038 -4.336 7.763 1.00 96.94 74 LEU A N 1
ATOM 600 C CA . LEU A 1 74 ? -4.747 -3.760 7.402 1.00 96.94 74 LEU A CA 1
ATOM 601 C C . LEU A 1 74 ? -4.870 -2.783 6.222 1.00 96.94 74 LEU A C 1
ATOM 603 O O . LEU A 1 74 ? -5.762 -2.939 5.381 1.00 96.94 74 LEU A O 1
ATOM 607 N N . PRO A 1 75 ? -3.943 -1.813 6.092 1.00 94.25 75 PRO A N 1
ATOM 608 C CA . PRO A 1 75 ? -3.939 -0.859 4.979 1.00 94.25 75 PRO A CA 1
ATOM 609 C C . PRO A 1 75 ? -3.702 -1.486 3.606 1.00 94.25 75 PRO A C 1
ATOM 611 O O . PRO A 1 75 ? -4.131 -0.926 2.603 1.00 94.25 75 PRO A O 1
ATOM 614 N N . CYS A 1 76 ? -2.958 -2.590 3.536 1.00 92.38 76 CYS A N 1
ATOM 615 C CA . CYS A 1 76 ? -2.534 -3.223 2.290 1.00 92.38 76 CYS A CA 1
ATOM 616 C C . CYS A 1 76 ? -1.932 -4.601 2.599 1.00 92.38 76 CYS A C 1
ATOM 618 O O . CYS A 1 76 ? -1.420 -4.824 3.698 1.00 92.38 76 CYS A O 1
ATOM 620 N N . CYS A 1 77 ? -1.877 -5.488 1.604 1.00 87.50 77 CYS A N 1
ATOM 621 C CA . CYS A 1 77 ? -1.200 -6.782 1.697 1.00 87.50 77 CYS A CA 1
ATOM 622 C C . CYS A 1 77 ? 0.306 -6.688 2.016 1.00 87.50 77 CYS A C 1
ATOM 624 O O . CYS A 1 77 ? 0.906 -7.687 2.401 1.00 87.50 77 CYS A O 1
ATOM 626 N N . ASN A 1 78 ? 0.923 -5.510 1.861 1.00 88.25 78 ASN A N 1
ATOM 627 C CA . ASN A 1 78 ? 2.331 -5.285 2.201 1.00 88.25 78 ASN A CA 1
ATOM 628 C C . ASN A 1 78 ? 2.578 -5.139 3.718 1.00 88.25 78 ASN A C 1
ATOM 630 O O . ASN A 1 78 ? 3.725 -5.188 4.152 1.00 88.25 78 ASN A O 1
ATOM 634 N N . ASP A 1 79 ? 1.527 -4.981 4.532 1.00 90.06 79 ASP A N 1
ATOM 635 C CA . ASP A 1 79 ? 1.629 -4.958 5.998 1.00 90.06 79 ASP A CA 1
ATOM 636 C C . ASP A 1 79 ? 1.608 -6.380 6.588 1.00 90.06 79 ASP A C 1
ATOM 638 O O . ASP A 1 79 ? 0.763 -6.738 7.404 1.00 90.06 79 ASP A O 1
ATOM 642 N N . SER A 1 80 ? 2.533 -7.239 6.152 1.00 82.81 80 SER A N 1
ATOM 643 C CA . SER A 1 80 ? 2.509 -8.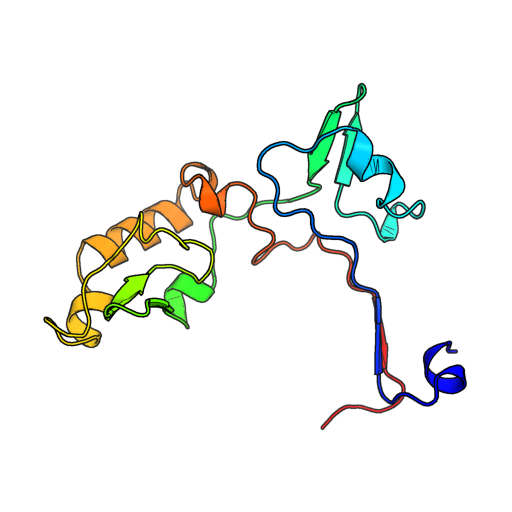679 6.465 1.00 82.81 80 SER A CA 1
ATOM 644 C C . SER A 1 80 ? 2.605 -9.015 7.960 1.00 82.81 80 SER A C 1
ATOM 646 O O . SER A 1 80 ? 2.274 -10.129 8.359 1.00 82.81 80 SER A O 1
ATOM 648 N N . HIS A 1 81 ? 3.071 -8.071 8.781 1.00 88.88 81 HIS A N 1
ATOM 649 C CA . HIS A 1 81 ? 3.226 -8.220 10.231 1.00 88.88 81 HIS A CA 1
ATOM 650 C C . HIS A 1 81 ? 2.147 -7.474 11.030 1.00 88.88 81 HIS A C 1
ATOM 652 O O . HIS A 1 81 ? 2.260 -7.387 12.251 1.00 88.88 81 HIS A O 1
ATOM 658 N N . ALA A 1 82 ? 1.120 -6.937 10.359 1.00 90.62 82 ALA A N 1
ATOM 659 C CA . ALA A 1 82 ? 0.038 -6.171 10.975 1.00 90.62 82 ALA A CA 1
ATOM 660 C C . ALA A 1 82 ? 0.522 -4.973 11.822 1.00 90.62 82 ALA A C 1
ATOM 662 O O . ALA A 1 82 ? -0.062 -4.649 12.858 1.00 90.62 82 ALA A O 1
ATOM 663 N N . GLY A 1 83 ? 1.592 -4.299 11.388 1.00 92.69 83 GLY A N 1
ATOM 664 C CA . GLY A 1 83 ? 2.167 -3.152 12.094 1.00 92.69 83 GLY A CA 1
ATOM 665 C C . GLY A 1 83 ? 1.263 -1.916 12.086 1.00 92.69 83 GLY A C 1
ATOM 666 O O . GLY A 1 83 ? 1.432 -1.024 12.918 1.00 92.69 83 GLY A O 1
ATOM 667 N N . TYR A 1 84 ? 0.287 -1.868 11.177 1.00 94.94 84 TYR A N 1
ATOM 668 C CA . TYR A 1 84 ? -0.617 -0.740 10.973 1.00 94.94 84 TYR A CA 1
ATOM 669 C C . TYR A 1 84 ? -2.094 -1.150 11.027 1.00 94.94 84 TYR A C 1
ATOM 671 O O . TYR A 1 84 ? -2.920 -0.585 10.313 1.00 94.94 84 TYR A O 1
ATOM 679 N N . SER A 1 85 ? -2.449 -2.109 11.889 1.00 96.88 85 SER A N 1
ATOM 680 C CA . SER A 1 85 ? -3.841 -2.551 12.029 1.00 96.88 85 SER A CA 1
ATOM 681 C C . SER A 1 85 ? -4.809 -1.428 12.437 1.00 96.88 85 SER A C 1
ATOM 683 O O . SER A 1 85 ? -4.596 -0.673 13.398 1.00 96.88 85 SER A O 1
ATOM 685 N N . PHE A 1 86 ? -5.936 -1.371 11.729 1.00 97.62 86 PHE A N 1
ATOM 686 C CA . PHE A 1 86 ? -7.041 -0.452 11.971 1.00 97.62 86 PHE A CA 1
ATOM 687 C C . PHE A 1 86 ? -8.092 -1.001 12.934 1.00 97.62 86 PHE A C 1
ATOM 689 O O . PHE A 1 86 ? -8.858 -0.217 13.490 1.00 97.62 86 PHE A O 1
ATOM 696 N N . GLY A 1 87 ? -8.120 -2.309 13.177 1.00 97.50 87 GLY A N 1
ATOM 697 C CA . GLY A 1 87 ? -9.141 -2.976 13.982 1.00 97.50 87 GLY A CA 1
ATOM 698 C C . GLY A 1 87 ? -9.194 -4.469 13.679 1.00 97.50 87 GLY A C 1
ATOM 699 O O . GLY A 1 87 ? -8.403 -4.965 12.885 1.00 97.50 87 GLY A O 1
ATOM 700 N N . ASN A 1 88 ? -10.137 -5.187 14.288 1.00 98.31 88 ASN A N 1
ATOM 701 C CA . ASN A 1 88 ? -10.305 -6.621 14.054 1.00 98.31 88 ASN A CA 1
ATOM 702 C C . ASN A 1 88 ? -11.767 -6.941 13.719 1.00 98.31 88 ASN A C 1
ATOM 704 O O . ASN A 1 88 ? -12.664 -6.642 14.511 1.00 98.31 88 ASN A O 1
ATOM 708 N N . ILE A 1 89 ? -11.998 -7.567 12.563 1.00 98.12 89 ILE A N 1
ATOM 709 C CA . ILE A 1 89 ? -13.338 -7.871 12.036 1.00 98.12 89 ILE A CA 1
ATOM 710 C C . ILE A 1 89 ? -14.125 -8.854 12.909 1.00 98.12 89 ILE A C 1
ATOM 712 O O . ILE A 1 89 ? -15.349 -8.892 12.859 1.00 98.12 89 ILE A O 1
ATOM 716 N N . LEU A 1 90 ? -13.431 -9.636 13.740 1.00 98.19 90 LEU A N 1
ATOM 717 C CA . LEU A 1 90 ? -14.051 -10.564 14.685 1.00 98.19 90 LEU A CA 1
ATOM 718 C C . LEU A 1 90 ? -14.596 -9.849 15.934 1.00 98.19 90 LEU A C 1
ATOM 720 O O . LEU A 1 90 ? -15.280 -10.472 16.741 1.00 98.19 90 LEU A O 1
ATOM 724 N N . LYS A 1 91 ? -14.272 -8.560 16.120 1.00 98.06 91 LYS A N 1
ATOM 725 C CA . LYS A 1 91 ? -14.648 -7.754 17.296 1.00 98.06 91 LYS A CA 1
ATOM 726 C C . LYS A 1 91 ? -15.536 -6.562 16.949 1.00 98.06 91 LYS A C 1
ATOM 728 O O . LYS A 1 91 ? -16.349 -6.151 17.771 1.00 98.06 91 LYS A O 1
ATOM 733 N N . GLU A 1 92 ? -15.365 -5.988 15.764 1.00 97.44 92 GLU A N 1
ATOM 734 C CA . GLU A 1 92 ? -16.052 -4.775 15.330 1.00 97.44 92 GLU A CA 1
ATOM 735 C C . GLU A 1 92 ? -16.505 -4.912 13.874 1.00 97.44 92 GLU A C 1
ATOM 737 O O . GLU A 1 92 ? -15.860 -5.580 13.068 1.00 97.44 92 GLU A O 1
ATOM 742 N N . ASN A 1 93 ? -17.621 -4.269 13.517 1.00 97.75 93 ASN A N 1
ATOM 743 C CA . ASN A 1 93 ? -18.078 -4.272 12.133 1.00 97.75 93 ASN A CA 1
ATOM 744 C C . ASN A 1 93 ? -17.106 -3.498 11.219 1.00 97.75 93 ASN A C 1
ATOM 746 O O . ASN A 1 93 ? -16.508 -2.493 11.612 1.00 97.75 93 ASN A O 1
ATOM 750 N N . LEU A 1 94 ? -16.994 -3.938 9.963 1.00 96.88 94 LEU A N 1
ATOM 751 C CA . LEU A 1 94 ? -16.065 -3.343 8.999 1.00 96.88 94 LEU A CA 1
ATOM 752 C C . LEU A 1 94 ? -16.320 -1.847 8.765 1.00 96.88 94 LEU A C 1
ATOM 754 O O . LEU A 1 94 ? -15.377 -1.074 8.632 1.00 96.88 94 LEU A O 1
ATOM 758 N N . TRP A 1 95 ? -17.586 -1.430 8.730 1.00 96.69 95 TRP A N 1
ATOM 759 C CA . TRP A 1 95 ? -17.978 -0.044 8.456 1.00 96.69 95 TRP A CA 1
ATOM 760 C C . TRP A 1 95 ? -17.532 0.948 9.530 1.00 96.69 95 TRP A C 1
ATOM 762 O O . TRP A 1 95 ? -17.285 2.119 9.227 1.00 96.69 95 TRP A O 1
ATOM 772 N N . ASN A 1 96 ? -17.448 0.503 10.777 1.00 98.06 96 ASN A N 1
ATOM 773 C CA . ASN A 1 96 ? -16.939 1.299 11.877 1.00 98.06 96 ASN A CA 1
ATOM 774 C C . ASN A 1 96 ? -15.412 1.343 11.816 1.00 98.06 96 ASN A C 1
ATOM 776 O O . ASN A 1 96 ? -14.852 2.437 11.853 1.00 98.06 96 ASN A O 1
ATOM 780 N N . ILE A 1 97 ? -14.750 0.202 11.575 1.00 98.12 97 ILE A N 1
ATOM 781 C CA . ILE A 1 97 ? -13.291 0.145 11.391 1.00 98.12 97 ILE A CA 1
ATOM 782 C C . ILE A 1 97 ? -12.850 1.072 10.244 1.00 98.12 97 ILE A C 1
ATOM 784 O O . ILE A 1 97 ? -11.948 1.887 10.414 1.00 98.12 97 ILE A O 1
ATOM 788 N N . TRP A 1 98 ? -13.526 1.016 9.094 1.00 96.44 98 TRP A N 1
ATOM 789 C CA . TRP A 1 98 ? -13.223 1.817 7.899 1.00 96.44 98 TRP A CA 1
ATOM 790 C C . TRP A 1 98 ? -13.296 3.336 8.117 1.00 96.44 98 TRP A C 1
ATOM 792 O O . TRP A 1 98 ? -12.637 4.107 7.408 1.00 96.44 98 TRP A O 1
ATOM 802 N N . ARG A 1 99 ? -14.121 3.776 9.075 1.00 96.25 99 ARG A N 1
ATOM 803 C CA . ARG A 1 99 ? -14.368 5.192 9.394 1.00 96.25 99 ARG A CA 1
ATOM 804 C C . ARG A 1 99 ? -13.700 5.646 10.687 1.00 96.25 99 ARG A C 1
ATOM 806 O O . ARG A 1 99 ? -13.841 6.810 11.050 1.00 96.25 99 ARG A O 1
ATOM 813 N N . ASN A 1 100 ? -12.992 4.761 11.381 1.00 97.44 100 ASN A N 1
ATOM 814 C CA . ASN A 1 100 ? -12.380 5.111 12.649 1.00 97.44 100 ASN A CA 1
ATOM 815 C C . ASN A 1 100 ? -11.175 6.051 12.475 1.00 97.44 100 ASN A C 1
ATOM 817 O O . ASN A 1 100 ? -10.672 6.310 11.372 1.00 97.44 100 ASN A O 1
ATOM 821 N N . ASP A 1 101 ? -10.687 6.547 13.607 1.00 98.12 101 ASP A N 1
ATOM 822 C CA . ASP A 1 101 ? -9.577 7.491 13.642 1.00 98.12 101 ASP A CA 1
ATOM 823 C C . ASP A 1 101 ? -8.269 6.899 13.121 1.00 98.12 101 ASP A C 1
ATOM 825 O O . ASP A 1 101 ? -7.484 7.621 12.512 1.00 98.12 101 ASP A O 1
ATOM 829 N N . LYS A 1 102 ? -8.005 5.605 13.349 1.00 97.38 102 LYS A N 1
ATOM 830 C CA . LYS A 1 102 ? -6.766 4.964 12.880 1.00 97.38 102 LYS A CA 1
ATOM 831 C C . LYS A 1 102 ? -6.715 4.965 11.355 1.00 97.38 102 LYS A C 1
ATOM 833 O O . LYS A 1 102 ? -5.719 5.400 10.777 1.00 97.38 102 LYS A O 1
ATOM 838 N N . TYR A 1 103 ? -7.813 4.556 10.722 1.00 96.94 103 TYR A N 1
ATOM 839 C CA . TYR A 1 103 ? -7.951 4.525 9.270 1.00 96.94 103 TYR A CA 1
ATOM 840 C C . TYR A 1 103 ? -7.845 5.937 8.679 1.00 96.94 103 TYR A C 1
ATOM 842 O O . TYR A 1 103 ? -7.069 6.185 7.753 1.00 96.94 103 TYR A O 1
ATOM 850 N N . SER A 1 104 ? -8.584 6.889 9.255 1.00 96.12 104 SER A N 1
ATOM 851 C CA . SER A 1 104 ? -8.618 8.280 8.791 1.00 96.12 104 SER A CA 1
ATOM 852 C C . SER A 1 104 ? -7.261 8.977 8.935 1.00 96.12 104 SER A C 1
ATOM 854 O O . SER A 1 104 ? -6.812 9.653 8.008 1.00 96.12 104 SER A O 1
ATOM 856 N N . LYS A 1 105 ? -6.550 8.760 10.050 1.00 97.06 105 LYS A N 1
ATOM 857 C CA . LYS A 1 105 ? -5.193 9.290 10.259 1.00 97.06 105 LYS A CA 1
ATOM 858 C C . LYS A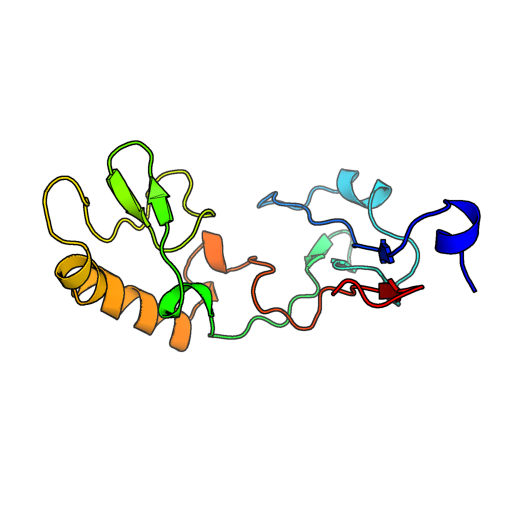 1 105 ? -4.204 8.716 9.253 1.00 97.06 105 LYS A C 1
ATOM 860 O O . LYS A 1 105 ? -3.434 9.475 8.673 1.00 97.06 105 LYS A O 1
ATOM 865 N N . PHE A 1 106 ? -4.249 7.408 8.999 1.00 96.88 106 PHE A N 1
ATOM 866 C CA . PHE A 1 106 ? -3.362 6.778 8.022 1.00 96.88 106 PHE A CA 1
ATOM 867 C C . PHE A 1 106 ? -3.590 7.337 6.611 1.00 96.88 106 PHE A C 1
ATOM 869 O O . PHE A 1 106 ? -2.630 7.700 5.935 1.00 96.88 106 PHE A O 1
ATOM 876 N N . ARG A 1 107 ? -4.853 7.506 6.188 1.00 95.94 107 ARG A N 1
ATOM 877 C CA . ARG A 1 107 ? -5.194 8.193 4.926 1.00 95.94 107 ARG A CA 1
ATOM 878 C C . ARG A 1 107 ? -4.628 9.612 4.872 1.00 95.94 107 ARG A C 1
ATOM 880 O O . ARG A 1 107 ? -4.068 9.998 3.850 1.00 95.94 107 ARG A O 1
ATOM 887 N N . GLY A 1 108 ? -4.716 10.357 5.974 1.00 96.44 108 GLY A N 1
ATOM 888 C CA . GLY A 1 108 ? -4.108 11.682 6.097 1.00 96.44 108 GLY A CA 1
ATOM 889 C C . GLY A 1 108 ? -2.597 11.660 5.854 1.00 96.44 108 GLY A C 1
ATOM 890 O O . GLY A 1 108 ? -2.107 12.436 5.039 1.00 96.44 108 GLY A O 1
ATOM 891 N N . VAL A 1 109 ? -1.873 10.725 6.480 1.00 95.94 109 VAL A N 1
ATOM 892 C CA . VAL A 1 109 ? -0.422 10.556 6.272 1.00 95.94 109 VAL A CA 1
ATOM 893 C C . VAL A 1 109 ? -0.105 10.201 4.819 1.00 95.94 109 VAL A C 1
ATOM 895 O O . VAL A 1 109 ? 0.834 10.744 4.250 1.00 95.94 109 VAL A O 1
ATOM 898 N N . ILE A 1 110 ? -0.905 9.350 4.170 1.00 94.69 110 ILE A N 1
ATOM 899 C CA . ILE A 1 110 ? -0.717 9.018 2.749 1.00 94.69 110 ILE A CA 1
ATOM 900 C C . ILE A 1 110 ? -0.807 10.258 1.849 1.00 94.69 110 ILE A C 1
ATOM 902 O O . ILE A 1 110 ? -0.063 10.340 0.872 1.00 94.69 110 ILE A O 1
ATOM 906 N N . LEU A 1 111 ? -1.689 11.211 2.166 1.00 94.00 111 LEU A N 1
ATOM 907 C CA . LEU A 1 111 ? -1.885 12.436 1.385 1.00 94.00 111 LEU A CA 1
ATOM 908 C C . LEU A 1 111 ? -0.827 13.519 1.655 1.00 94.00 111 LEU A C 1
ATOM 910 O O . LEU A 1 111 ? -0.618 14.385 0.805 1.00 94.00 111 LEU A O 1
ATOM 914 N N . THR A 1 112 ? -0.137 13.475 2.797 1.00 94.88 112 THR A N 1
ATOM 915 C CA . THR A 1 112 ? 0.822 14.518 3.205 1.00 94.88 112 THR A CA 1
ATOM 916 C C . THR A 1 112 ? 2.278 14.063 3.172 1.00 94.88 112 THR A C 1
ATOM 918 O O . THR A 1 112 ? 3.130 14.800 2.681 1.00 94.88 112 THR A O 1
ATOM 921 N N . ASP A 1 113 ? 2.573 12.849 3.635 1.00 93.38 113 ASP A N 1
ATOM 922 C CA . ASP A 1 113 ? 3.918 12.275 3.691 1.00 93.38 113 ASP A CA 1
ATOM 923 C C . ASP A 1 113 ? 3.866 10.741 3.635 1.00 93.38 113 ASP A C 1
ATOM 925 O O . ASP A 1 113 ? 4.169 10.032 4.600 1.00 93.38 113 ASP A O 1
ATOM 929 N N . LYS A 1 114 ? 3.506 10.196 2.465 1.00 91.12 114 LYS A N 1
ATOM 930 C CA . LYS A 1 114 ? 3.482 8.7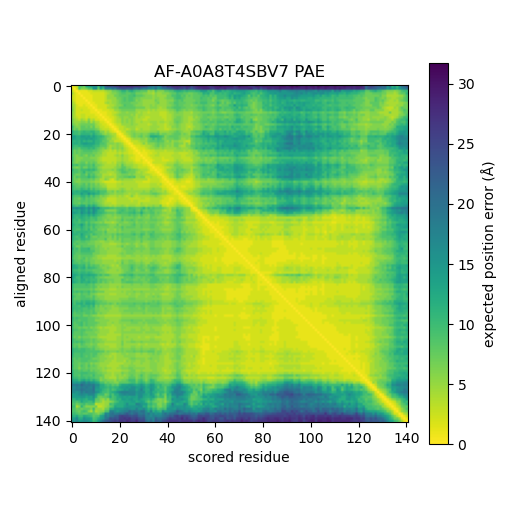40 2.246 1.00 91.12 114 LYS A CA 1
ATOM 931 C C . LYS A 1 114 ? 4.850 8.099 2.504 1.00 91.12 114 LYS A C 1
ATOM 933 O O . LYS A 1 114 ? 4.924 6.934 2.886 1.00 91.12 114 LYS A O 1
ATOM 938 N N . SER A 1 115 ? 5.933 8.836 2.259 1.00 89.44 115 SER A N 1
ATOM 939 C CA . SER A 1 115 ? 7.310 8.365 2.437 1.00 89.44 115 SER A CA 1
ATOM 940 C C . SER A 1 115 ? 7.724 8.149 3.890 1.00 89.44 115 SER A C 1
ATOM 942 O O . SER A 1 115 ? 8.676 7.403 4.122 1.00 89.44 115 SER A O 1
ATOM 944 N N . SER A 1 116 ? 7.019 8.750 4.853 1.00 92.56 116 SER A N 1
ATOM 945 C CA . SER A 1 116 ? 7.254 8.512 6.283 1.00 92.56 116 SER A CA 1
ATOM 946 C C . SER A 1 116 ? 6.926 7.082 6.714 1.00 92.56 116 SER A C 1
ATOM 948 O O . SER A 1 116 ? 7.493 6.585 7.686 1.00 92.56 116 SER A O 1
ATOM 950 N N . ILE A 1 117 ? 6.041 6.398 5.984 1.00 91.88 117 ILE A N 1
ATOM 951 C CA . ILE A 1 117 ? 5.612 5.038 6.294 1.00 91.88 117 ILE A CA 1
ATOM 952 C C . ILE A 1 117 ? 6.608 4.062 5.642 1.00 91.88 117 ILE A C 1
ATOM 954 O O . ILE A 1 117 ? 6.657 3.992 4.410 1.00 91.88 117 ILE A O 1
ATOM 958 N N . PRO A 1 118 ? 7.382 3.272 6.416 1.00 89.06 118 PRO A N 1
ATOM 959 C CA . PRO A 1 118 ? 8.445 2.412 5.893 1.00 89.06 118 PRO A CA 1
ATOM 960 C C . PRO A 1 118 ? 8.002 1.483 4.761 1.00 89.06 118 PRO A C 1
ATOM 962 O O . PRO A 1 118 ? 8.673 1.409 3.735 1.00 89.06 118 PRO A O 1
ATOM 965 N N . MET A 1 119 ? 6.836 0.839 4.890 1.00 88.25 119 MET A N 1
ATOM 966 C CA . MET A 1 119 ? 6.312 -0.051 3.843 1.00 88.25 119 MET A CA 1
ATOM 967 C C . MET A 1 119 ? 5.829 0.684 2.583 1.00 88.25 119 MET A C 1
ATOM 969 O O . MET A 1 119 ? 5.701 0.070 1.525 1.00 88.25 119 MET A O 1
ATOM 973 N N . CYS A 1 120 ? 5.559 1.989 2.675 1.00 88.50 120 CYS A N 1
ATOM 974 C CA . CYS A 1 120 ? 5.073 2.804 1.561 1.00 88.50 120 CYS A CA 1
ATOM 975 C C . CYS A 1 120 ? 6.190 3.591 0.864 1.00 88.50 120 CYS A C 1
ATOM 977 O O . CYS A 1 120 ? 6.027 3.953 -0.300 1.00 88.50 120 CYS A O 1
ATOM 979 N N . LYS A 1 121 ? 7.306 3.860 1.556 1.00 85.44 121 LYS A N 1
ATOM 980 C CA . LYS A 1 121 ? 8.451 4.666 1.091 1.00 85.44 121 LYS A CA 1
ATOM 981 C C . LYS A 1 121 ? 9.071 4.193 -0.224 1.00 85.44 121 LYS A C 1
ATOM 983 O O . LYS A 1 121 ? 9.615 4.991 -0.975 1.00 85.44 121 LYS A O 1
ATOM 988 N N . ASP A 1 122 ? 9.015 2.893 -0.468 1.00 78.44 122 ASP A N 1
ATOM 989 C CA . ASP A 1 122 ? 9.621 2.235 -1.624 1.00 78.44 122 ASP A CA 1
ATOM 990 C C . ASP A 1 122 ? 8.583 1.434 -2.432 1.00 78.44 122 ASP A C 1
ATOM 992 O O . ASP A 1 122 ? 8.927 0.592 -3.269 1.00 78.44 122 ASP A O 1
ATOM 996 N N . CYS A 1 123 ? 7.295 1.690 -2.173 1.00 81.38 123 CYS A N 1
ATOM 997 C CA . CYS A 1 123 ? 6.193 0.948 -2.765 1.00 81.38 123 CYS A CA 1
ATOM 998 C C . CYS A 1 123 ? 6.059 1.270 -4.266 1.00 81.38 123 CYS A C 1
ATOM 1000 O O . CYS A 1 123 ? 5.927 2.440 -4.639 1.00 81.38 123 CYS A O 1
ATOM 1002 N N . PRO A 1 124 ? 6.038 0.253 -5.151 1.00 74.56 124 PRO A N 1
ATOM 1003 C CA . PRO A 1 124 ? 5.840 0.458 -6.584 1.00 74.56 124 PRO A CA 1
ATOM 1004 C C . PRO A 1 124 ? 4.383 0.802 -6.947 1.00 74.56 124 PRO A C 1
ATOM 1006 O O . PRO A 1 124 ? 4.118 1.168 -8.096 1.00 74.56 124 PRO A O 1
ATOM 1009 N N . GLY A 1 125 ? 3.446 0.678 -6.000 1.00 73.44 125 GLY A N 1
ATOM 1010 C CA . GLY A 1 125 ? 2.033 1.002 -6.178 1.00 73.44 125 GLY A CA 1
ATOM 1011 C C . GLY A 1 125 ? 1.824 2.468 -6.564 1.00 73.44 125 GLY A C 1
ATOM 1012 O O . GLY A 1 125 ? 2.403 3.377 -5.962 1.00 73.44 125 GLY A O 1
ATOM 1013 N N . ASN A 1 126 ? 0.997 2.692 -7.586 1.00 65.06 126 ASN A N 1
ATOM 1014 C CA . ASN A 1 126 ? 0.656 4.010 -8.139 1.00 65.06 126 ASN A CA 1
ATOM 1015 C C . ASN A 1 126 ? 1.842 4.833 -8.657 1.00 65.06 126 ASN A C 1
ATOM 1017 O O . ASN A 1 126 ? 1.806 6.068 -8.678 1.00 65.06 126 ASN A O 1
ATOM 1021 N N . THR A 1 127 ? 2.898 4.157 -9.108 1.00 64.44 127 THR A N 1
ATOM 1022 C CA . THR A 1 127 ? 4.045 4.806 -9.749 1.00 64.44 127 THR A CA 1
ATOM 1023 C C . THR A 1 127 ? 3.850 4.834 -11.265 1.00 64.44 127 THR A C 1
ATOM 1025 O O . THR A 1 127 ? 3.433 3.851 -11.874 1.00 64.44 127 THR A O 1
ATOM 1028 N N . LYS A 1 128 ? 4.155 5.972 -11.900 1.00 58.25 128 LYS A N 1
ATOM 1029 C CA . LYS A 1 128 ? 4.143 6.097 -13.372 1.00 58.25 128 LYS A CA 1
ATOM 1030 C C . LYS A 1 128 ? 5.355 5.433 -14.033 1.00 58.25 128 LYS A C 1
ATOM 1032 O O . LYS A 1 128 ? 5.403 5.296 -15.250 1.00 58.25 128 LYS A O 1
ATOM 1037 N N . ASP A 1 129 ? 6.329 5.034 -13.221 1.00 60.38 129 ASP A N 1
ATOM 1038 C CA . ASP A 1 129 ? 7.691 4.745 -13.660 1.00 60.38 129 ASP A CA 1
ATOM 1039 C C . ASP A 1 129 ? 8.003 3.253 -13.766 1.00 60.38 129 ASP A C 1
ATOM 1041 O O . ASP A 1 129 ? 9.148 2.891 -14.040 1.00 60.38 129 ASP A O 1
ATOM 1045 N N . ALA A 1 130 ? 7.013 2.378 -13.564 1.00 60.28 130 ALA A N 1
ATOM 1046 C CA . ALA A 1 130 ? 7.139 0.961 -13.869 1.00 60.28 130 ALA A CA 1
ATOM 1047 C C . ALA A 1 130 ? 6.910 0.755 -15.379 1.00 60.28 130 ALA A C 1
ATOM 1049 O O . ALA A 1 130 ? 5.756 0.734 -15.810 1.00 60.28 130 ALA A O 1
ATOM 1050 N N . PRO A 1 131 ? 7.966 0.586 -16.203 1.00 60.94 131 PRO A N 1
ATOM 1051 C CA . PRO A 1 131 ? 7.775 0.319 -17.618 1.00 60.94 131 PRO A CA 1
ATOM 1052 C C . PRO A 1 131 ? 7.080 -1.035 -17.766 1.00 60.94 131 PRO A C 1
ATOM 1054 O O . PRO A 1 131 ? 7.613 -2.078 -17.380 1.00 60.94 131 PRO A O 1
ATOM 1057 N N . VAL A 1 132 ? 5.869 -1.012 -18.310 1.00 63.06 132 VAL A N 1
ATOM 1058 C CA . VAL A 1 132 ? 5.148 -2.209 -18.734 1.00 63.06 132 VAL A CA 1
ATOM 1059 C C . VAL A 1 132 ? 4.954 -2.083 -20.234 1.00 63.06 132 VAL A C 1
ATOM 1061 O O . VAL A 1 132 ? 4.239 -1.197 -20.696 1.00 63.06 132 VAL A O 1
ATOM 1064 N N . LYS A 1 133 ? 5.600 -2.961 -21.004 1.00 64.25 133 LYS A N 1
ATOM 1065 C CA . LYS A 1 133 ? 5.340 -3.084 -22.440 1.00 64.25 133 LYS A CA 1
ATOM 1066 C C . LYS A 1 133 ? 4.415 -4.278 -22.639 1.00 64.25 133 LYS A C 1
ATOM 1068 O O . LYS A 1 133 ? 4.775 -5.396 -22.275 1.00 64.25 133 LYS A O 1
ATOM 1073 N N . ARG A 1 134 ? 3.229 -4.040 -23.195 1.00 57.75 134 ARG A N 1
ATOM 1074 C CA . ARG A 1 134 ? 2.269 -5.093 -23.545 1.00 57.75 134 ARG A CA 1
ATOM 1075 C C . ARG A 1 134 ? 2.241 -5.279 -25.056 1.00 57.75 134 ARG A C 1
ATOM 1077 O O . ARG A 1 134 ? 2.159 -4.300 -25.791 1.00 57.75 134 ARG A O 1
ATOM 1084 N N . GLU A 1 135 ? 2.296 -6.525 -25.500 1.00 69.56 135 GLU A N 1
ATOM 1085 C CA . GLU A 1 135 ? 1.947 -6.941 -26.855 1.00 69.56 135 GLU A CA 1
ATOM 1086 C C . GLU A 1 135 ? 0.627 -7.716 -26.758 1.00 69.56 135 GLU A C 1
ATOM 1088 O O . GLU A 1 135 ? 0.572 -8.795 -26.173 1.00 69.56 135 GLU A O 1
ATOM 1093 N N . ILE A 1 136 ? -0.455 -7.123 -27.264 1.00 62.38 136 ILE A N 1
ATOM 1094 C CA . ILE A 1 136 ? -1.798 -7.717 -27.275 1.00 62.38 136 ILE A CA 1
ATOM 1095 C C . ILE A 1 136 ? -2.091 -8.108 -28.722 1.00 62.38 136 ILE A C 1
ATOM 1097 O O . ILE A 1 136 ? -2.029 -7.248 -29.602 1.00 62.38 136 ILE A O 1
ATOM 1101 N N . ILE A 1 137 ? -2.362 -9.390 -28.974 1.00 59.00 137 ILE A N 1
ATOM 1102 C CA . ILE A 1 137 ? -2.671 -9.892 -30.324 1.00 59.00 137 ILE A CA 1
ATOM 1103 C C . ILE A 1 137 ? -4.174 -9.836 -30.590 1.00 59.00 137 ILE A C 1
ATOM 1105 O O . ILE A 1 137 ? -4.591 -9.507 -31.697 1.00 59.00 137 ILE A O 1
ATOM 1109 N N . SER A 1 138 ? -4.977 -10.094 -29.560 1.00 52.69 138 SER A N 1
ATOM 1110 C CA . SER A 1 138 ? -6.431 -9.957 -29.568 1.00 52.69 138 SER A CA 1
ATOM 1111 C C . SER A 1 138 ? -6.868 -9.400 -28.212 1.00 52.69 138 SER A C 1
ATOM 1113 O O . SER A 1 138 ? -6.266 -9.783 -27.204 1.00 52.69 138 SER A O 1
ATOM 1115 N N . PRO A 1 139 ? -7.854 -8.487 -28.139 1.00 55.69 139 PRO A N 1
ATOM 1116 C CA . PRO A 1 139 ? -8.374 -8.031 -26.856 1.00 55.69 139 PRO A CA 1
ATOM 1117 C C . PRO A 1 139 ? -8.838 -9.235 -26.027 1.00 55.69 139 PRO A C 1
ATOM 1119 O O . PRO A 1 139 ? -9.578 -10.092 -26.509 1.00 55.69 139 PRO A O 1
ATOM 1122 N N . ILE A 1 140 ? -8.353 -9.305 -24.788 1.00 54.81 140 ILE A N 1
ATOM 1123 C CA . ILE A 1 140 ? -8.923 -10.175 -23.762 1.00 54.81 140 ILE A CA 1
ATOM 1124 C C . ILE A 1 140 ? -10.230 -9.481 -23.371 1.00 54.81 140 ILE A C 1
ATOM 1126 O O . ILE A 1 140 ? -10.172 -8.374 -22.831 1.00 54.81 140 ILE A O 1
ATOM 1130 N N . PHE A 1 141 ? -11.364 -10.057 -23.772 1.00 48.47 141 PHE A N 1
ATOM 1131 C CA . PHE A 1 141 ? -12.690 -9.604 -23.349 1.00 48.47 141 PHE A CA 1
ATOM 1132 C C . PHE A 1 141 ? -12.872 -9.809 -21.845 1.00 48.47 141 PHE A C 1
ATOM 1134 O O . PHE A 1 141 ? -12.385 -10.846 -21.336 1.00 48.47 141 PHE A O 1
#

pLDDT: mean 83.84, std 12.24, range [48.47, 98.31]